Protein AF-A0A9P0L7W3-F1 (afdb_monomer)

pLDDT: mean 73.63, std 15.82, range [46.09, 94.12]

Solvent-accessible surface area (backbone atoms only — not comparable to full-atom values): 4860 Å² total; per-residue (Å²): 136,82,84,81,77,77,76,86,70,72,77,81,69,74,77,76,76,78,75,78,80,77,92,65,88,74,59,34,45,58,73,57,47,56,55,49,60,70,49,43,85,82,44,67,71,92,50,46,66,62,65,74,67,51,50,63,50,61,92,86,75,78,78,83,83,88,82,136

Secondary structure (DSSP, 8-state):
-----------------PPPPPSSPPPEEHHHHHHHHHHGGGS-GGGHHHHHTS-EETTTS-------

Structure (mmCIF, N/CA/C/O backbone):
data_AF-A0A9P0L7W3-F1
#
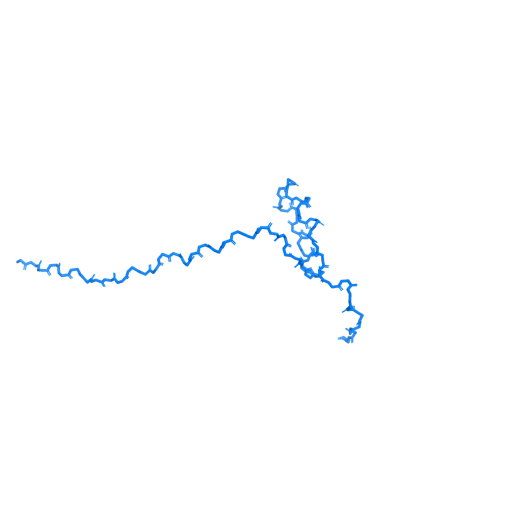_entry.id   AF-A0A9P0L7W3-F1
#
loop_
_atom_site.group_PDB
_atom_site.id
_atom_site.type_symbol
_atom_site.label_atom_id
_atom_site.label_alt_id
_atom_site.label_comp_id
_atom_site.label_asym_id
_atom_site.label_entity_id
_atom_site.label_seq_id
_atom_site.pdbx_PDB_ins_code
_atom_site.Cartn_x
_atom_site.Cartn_y
_atom_site.Cartn_z
_atom_site.occupancy
_atom_site.B_iso_or_equiv
_atom_site.auth_seq_id
_atom_site.auth_comp_id
_atom_site.auth_asym_id
_atom_site.auth_atom_id
_atom_site.pdbx_PDB_model_num
ATOM 1 N N . MET A 1 1 ? 12.658 15.856 60.688 1.00 46.09 1 MET A N 1
ATOM 2 C CA . MET A 1 1 ? 11.597 16.221 59.723 1.00 46.09 1 MET A CA 1
ATOM 3 C C . MET A 1 1 ? 12.276 16.473 58.391 1.00 46.09 1 MET A C 1
ATOM 5 O O . MET A 1 1 ? 13.083 17.386 58.314 1.00 46.09 1 MET A O 1
ATOM 9 N N . VAL A 1 2 ? 12.078 15.599 57.403 1.00 47.31 2 VAL A N 1
ATOM 10 C CA . VAL A 1 2 ? 12.763 15.707 56.106 1.00 47.31 2 VAL A CA 1
ATOM 11 C C . VAL A 1 2 ? 11.794 16.373 55.134 1.00 47.31 2 VAL A C 1
ATOM 13 O O . VAL A 1 2 ? 10.788 15.775 54.760 1.00 47.31 2 VAL A O 1
ATOM 16 N N . ASN A 1 3 ? 12.051 17.634 54.783 1.00 49.06 3 ASN A N 1
ATOM 17 C CA . ASN A 1 3 ? 11.227 18.381 53.835 1.00 49.06 3 ASN A CA 1
ATOM 18 C C . ASN A 1 3 ? 11.382 17.781 52.429 1.00 49.06 3 ASN A C 1
ATOM 20 O O . ASN A 1 3 ? 12.373 18.019 51.740 1.00 49.06 3 ASN A O 1
ATOM 24 N N . MET A 1 4 ? 10.387 17.004 51.993 1.00 61.03 4 MET A N 1
ATOM 25 C CA . MET A 1 4 ? 10.283 16.503 50.621 1.00 61.03 4 MET A CA 1
ATOM 26 C C . MET A 1 4 ? 9.796 17.622 49.690 1.00 61.03 4 MET A C 1
ATOM 28 O O . MET A 1 4 ? 8.625 17.673 49.316 1.00 61.03 4 MET A O 1
ATOM 32 N N . ASN A 1 5 ? 10.695 18.518 49.288 1.00 60.38 5 ASN A N 1
ATOM 33 C CA . ASN A 1 5 ? 10.419 19.444 48.191 1.00 60.38 5 ASN A CA 1
ATOM 34 C C . ASN A 1 5 ? 10.422 18.654 46.871 1.00 60.38 5 ASN A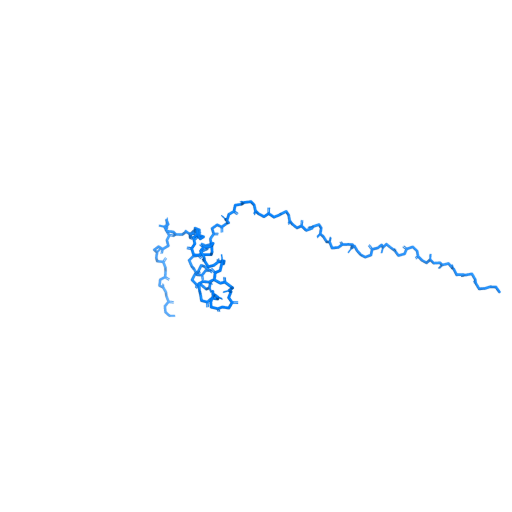 C 1
ATOM 36 O O . ASN A 1 5 ? 11.476 18.414 46.278 1.00 60.38 5 ASN A O 1
ATOM 40 N N . ARG A 1 6 ? 9.243 18.206 46.411 1.00 56.28 6 ARG A N 1
ATOM 41 C CA . ARG A 1 6 ? 9.085 17.629 45.065 1.00 56.28 6 ARG A CA 1
ATOM 42 C C . ARG A 1 6 ? 9.413 18.704 44.030 1.00 56.28 6 ARG A C 1
ATOM 44 O O . ARG A 1 6 ? 8.682 19.675 43.880 1.00 56.28 6 ARG A O 1
ATOM 51 N N . SER A 1 7 ? 10.510 18.499 43.308 1.00 61.34 7 SER A N 1
ATOM 52 C CA . SER A 1 7 ? 10.852 19.246 42.098 1.00 61.34 7 SER A CA 1
ATOM 53 C C . SER A 1 7 ? 9.670 19.238 41.120 1.00 61.34 7 SER A C 1
ATOM 55 O O . SER A 1 7 ? 9.138 18.173 40.797 1.00 61.34 7 SER A O 1
ATOM 57 N N . THR A 1 8 ? 9.273 20.413 40.627 1.00 59.56 8 THR A N 1
ATOM 58 C CA . THR A 1 8 ? 8.318 20.586 39.525 1.00 59.56 8 THR A CA 1
ATOM 59 C C . THR A 1 8 ? 8.973 20.163 38.209 1.00 59.56 8 THR A C 1
ATOM 61 O O . THR A 1 8 ? 9.283 20.979 37.340 1.00 59.56 8 THR A O 1
ATOM 64 N N . ARG A 1 9 ? 9.227 18.859 38.046 1.00 60.66 9 ARG A N 1
ATOM 65 C CA . ARG A 1 9 ? 9.597 18.312 36.738 1.00 60.66 9 ARG A CA 1
ATOM 66 C C . ARG A 1 9 ? 8.455 18.621 35.776 1.00 60.66 9 ARG A C 1
ATOM 68 O O . ARG A 1 9 ? 7.343 18.134 35.964 1.00 60.66 9 ARG A O 1
ATOM 75 N N . LYS A 1 10 ? 8.740 19.430 34.751 1.00 62.06 10 LYS A N 1
ATOM 76 C CA . LYS A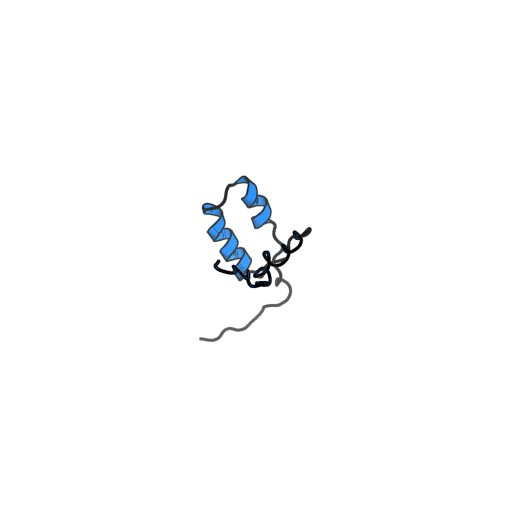 1 10 ? 7.868 19.556 33.580 1.00 62.06 10 LYS A CA 1
ATOM 77 C C . LYS A 1 10 ? 7.570 18.133 33.088 1.00 62.06 10 LYS A C 1
ATOM 79 O O . LYS A 1 10 ? 8.524 17.353 32.989 1.00 62.06 10 LYS A O 1
ATOM 84 N N . PRO A 1 11 ? 6.302 17.767 32.834 1.00 62.38 11 PRO A N 1
ATOM 85 C CA . PRO A 1 11 ? 5.990 16.454 32.293 1.00 62.38 11 PRO A CA 1
ATOM 86 C C . PRO A 1 11 ? 6.748 16.329 30.973 1.00 62.38 11 PRO A C 1
ATOM 88 O O . PRO A 1 11 ? 6.528 17.116 30.054 1.00 62.38 11 PRO A O 1
ATOM 91 N N . ILE A 1 12 ? 7.719 15.415 30.922 1.00 62.97 12 ILE A N 1
ATOM 92 C CA . ILE A 1 12 ? 8.417 15.064 29.687 1.00 62.97 12 ILE A CA 1
ATOM 93 C C . ILE A 1 12 ? 7.312 14.588 28.750 1.00 62.97 12 ILE A C 1
ATOM 95 O O . ILE A 1 12 ? 6.589 13.652 29.083 1.00 62.97 12 ILE A O 1
ATOM 99 N N . GLY A 1 13 ? 7.106 15.387 27.702 1.00 56.91 13 GLY A N 1
ATOM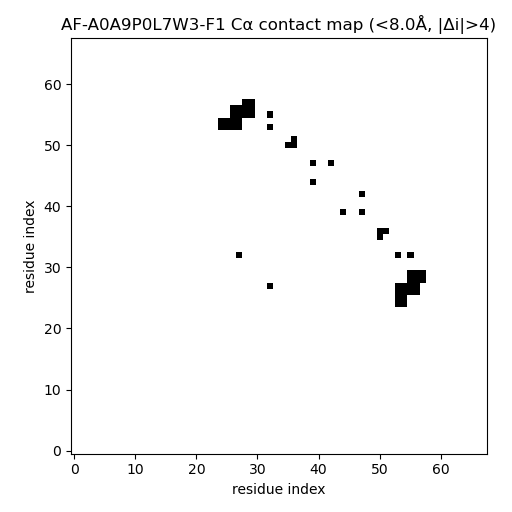 100 C CA . GLY A 1 13 ? 5.833 15.561 27.024 1.00 56.91 13 GLY A CA 1
A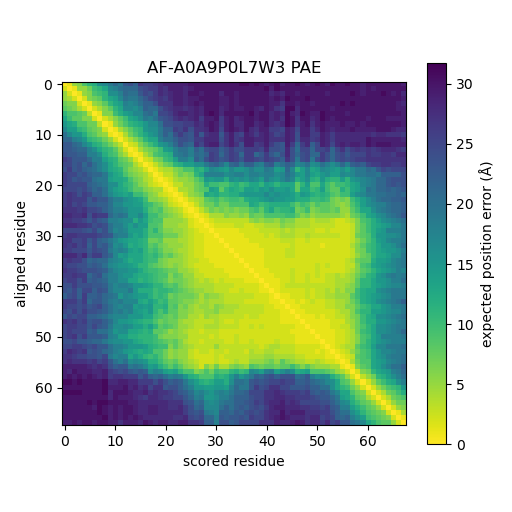TOM 101 C C . GLY A 1 13 ? 5.169 14.253 26.637 1.00 56.91 13 GLY A C 1
ATOM 102 O O . GLY A 1 13 ? 5.802 13.337 26.116 1.00 56.91 13 GLY A O 1
ATOM 103 N N . LEU A 1 14 ? 3.862 14.219 26.886 1.00 62.09 14 LEU A N 1
ATOM 104 C CA . LEU A 1 14 ? 2.921 13.329 26.222 1.00 62.09 14 LEU A CA 1
ATOM 105 C C . LEU A 1 14 ? 3.285 13.225 24.728 1.00 62.09 14 LEU A C 1
ATOM 107 O O . LEU A 1 14 ? 3.749 14.223 24.164 1.00 62.09 14 LEU A O 1
ATOM 111 N N . PRO A 1 15 ? 3.124 12.044 24.101 1.00 63.16 15 PRO A N 1
ATOM 112 C CA . PRO A 1 15 ? 3.506 11.849 22.707 1.00 63.16 15 PRO A CA 1
ATOM 113 C C . PRO A 1 15 ? 2.937 12.983 21.853 1.00 63.16 15 PRO A C 1
ATOM 115 O O . PRO A 1 15 ? 1.763 13.328 22.006 1.00 63.16 15 PRO A O 1
ATOM 118 N N . LEU A 1 16 ? 3.801 13.577 21.013 1.00 65.50 16 LEU A N 1
ATOM 119 C CA . LEU A 1 16 ? 3.428 14.573 20.005 1.00 65.50 16 LEU A CA 1
ATOM 120 C C . LEU A 1 16 ? 2.103 14.145 19.383 1.00 65.50 16 LEU A C 1
ATOM 122 O O . LEU A 1 16 ? 1.987 12.982 18.991 1.00 65.50 16 LEU A O 1
ATOM 126 N N . GLU A 1 17 ? 1.128 15.057 19.374 1.00 68.38 17 GLU A N 1
ATOM 127 C CA . GLU A 1 17 ? -0.236 14.780 18.934 1.00 68.38 17 GLU A CA 1
ATOM 128 C C . GLU A 1 17 ? -0.242 13.837 17.734 1.00 68.38 17 GLU A C 1
ATOM 130 O O . GLU A 1 17 ? 0.451 14.077 16.739 1.00 68.38 17 GLU A O 1
ATOM 135 N N . LEU A 1 18 ? -0.974 12.724 17.867 1.00 67.19 18 LEU A N 1
ATOM 136 C CA . LEU A 1 18 ? -1.063 11.728 16.809 1.00 67.19 18 LEU A CA 1
ATOM 137 C C . LEU A 1 18 ? -1.448 12.450 15.521 1.00 67.19 18 LEU A C 1
ATOM 139 O O . LEU A 1 18 ? -2.469 13.138 15.474 1.00 67.19 18 LEU A O 1
ATOM 143 N N . CYS A 1 19 ? -0.611 12.317 14.489 1.00 67.12 19 CYS A N 1
ATOM 144 C CA . CYS A 1 19 ? -0.885 12.946 13.208 1.00 67.12 19 CYS A CA 1
ATOM 145 C C . CYS A 1 19 ? -2.292 12.559 12.754 1.00 67.12 19 CYS A C 1
ATOM 147 O O . CYS A 1 19 ? -2.668 11.385 12.836 1.00 67.12 19 CYS A O 1
ATOM 149 N N . SER A 1 20 ? -3.059 13.536 12.268 1.00 70.56 20 SER A N 1
ATOM 150 C CA . SER A 1 20 ? -4.417 13.276 11.809 1.00 70.56 20 SER A CA 1
ATOM 151 C C . SER A 1 20 ? -4.409 12.150 10.767 1.00 70.56 20 SER A C 1
ATOM 153 O O . SER A 1 20 ? -3.572 12.169 9.853 1.00 70.56 20 SER A O 1
ATOM 155 N N . PRO A 1 21 ? -5.317 11.165 10.887 1.00 72.12 21 PRO A N 1
ATOM 156 C CA . PRO A 1 21 ? -5.446 10.109 9.900 1.00 72.12 21 PRO A CA 1
ATOM 157 C C . PRO A 1 21 ? -5.617 10.712 8.510 1.00 72.12 21 PRO A C 1
ATOM 159 O O . PRO A 1 21 ? -6.408 11.636 8.307 1.00 72.12 21 PRO A O 1
ATOM 162 N N . ARG A 1 22 ? -4.865 10.200 7.536 1.00 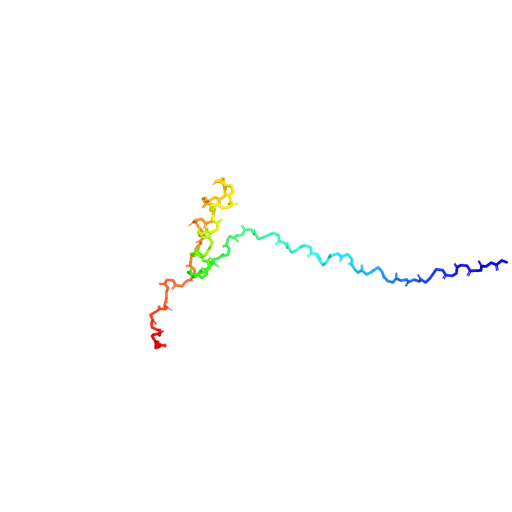67.62 22 ARG A N 1
ATOM 163 C CA . ARG A 1 22 ? -5.028 10.628 6.148 1.00 67.62 22 ARG A CA 1
ATOM 164 C C . ARG A 1 22 ? -6.380 10.139 5.642 1.00 67.62 22 ARG A C 1
ATOM 166 O O . ARG A 1 22 ? -6.663 8.950 5.718 1.00 67.62 22 ARG A O 1
ATOM 173 N N . GLN A 1 23 ? -7.187 11.058 5.118 1.00 73.62 23 GLN A N 1
ATOM 174 C CA . GLN A 1 23 ? -8.496 10.728 4.550 1.00 73.62 23 GLN A CA 1
ATOM 175 C C . GLN A 1 23 ? -8.402 10.210 3.111 1.00 73.62 23 GLN A C 1
ATOM 177 O O . GLN A 1 23 ? -9.305 9.521 2.652 1.00 73.62 23 GLN A O 1
ATOM 182 N N . THR A 1 24 ? -7.310 10.512 2.403 1.00 67.69 24 THR A N 1
ATOM 183 C CA . THR A 1 24 ? -7.094 10.082 1.019 1.00 67.69 24 THR A CA 1
ATOM 184 C C . THR A 1 24 ? -5.769 9.332 0.862 1.00 67.69 24 THR A C 1
ATOM 186 O O . THR A 1 24 ? -4.775 9.668 1.524 1.00 67.69 24 THR A O 1
ATOM 189 N N . PRO A 1 25 ? -5.722 8.298 0.001 1.00 69.94 25 PRO A N 1
ATOM 190 C CA . PRO A 1 25 ? -4.488 7.586 -0.290 1.00 69.94 25 PRO A CA 1
ATOM 191 C C . PRO A 1 25 ? -3.504 8.535 -0.979 1.00 69.94 25 PRO A C 1
ATOM 193 O O . PRO A 1 25 ? -3.788 9.118 -2.024 1.00 69.94 25 PRO A O 1
ATOM 196 N N . LYS A 1 26 ? -2.322 8.704 -0.379 1.00 79.31 26 LYS A N 1
ATOM 197 C CA . LYS A 1 26 ? -1.223 9.437 -1.010 1.00 79.31 26 LYS A CA 1
ATOM 198 C C . LYS A 1 26 ? -0.596 8.524 -2.053 1.00 79.31 26 LYS A C 1
ATOM 200 O O . LYS A 1 26 ? -0.202 7.412 -1.709 1.00 79.31 26 LYS A O 1
ATOM 205 N N . GLY A 1 27 ? -0.470 9.010 -3.284 1.00 82.19 27 GLY A N 1
ATOM 206 C CA . GLY A 1 27 ? 0.216 8.251 -4.318 1.00 82.19 27 GLY A CA 1
ATOM 207 C C . GLY A 1 27 ? 1.663 7.928 -3.937 1.00 82.19 27 GLY A C 1
ATOM 208 O O . GLY A 1 27 ? 2.320 8.678 -3.204 1.00 82.19 27 GLY A O 1
ATOM 209 N N . LEU A 1 28 ? 2.143 6.781 -4.402 1.00 86.12 28 LEU A N 1
ATOM 210 C CA . LEU A 1 28 ? 3.492 6.277 -4.145 1.00 86.12 28 LEU A CA 1
ATOM 211 C C . LEU A 1 28 ? 4.324 6.357 -5.421 1.00 86.12 28 LEU A C 1
ATOM 213 O O . LEU A 1 28 ? 3.786 6.251 -6.513 1.00 86.12 28 LEU A O 1
ATOM 217 N N . SER A 1 29 ? 5.643 6.512 -5.307 1.00 87.94 29 SER A N 1
ATOM 218 C CA . SER A 1 29 ? 6.512 6.295 -6.468 1.00 87.94 29 SER A CA 1
ATOM 219 C C . SER A 1 29 ? 6.492 4.819 -6.873 1.00 87.94 29 SER A C 1
ATOM 221 O O . SER A 1 29 ? 6.275 3.954 -6.018 1.00 87.94 29 SER A O 1
ATOM 223 N N . LYS A 1 30 ? 6.782 4.518 -8.145 1.00 87.00 30 LYS A N 1
ATOM 224 C CA . LYS A 1 30 ? 6.791 3.144 -8.682 1.00 87.00 30 LYS A CA 1
ATOM 225 C C . LYS A 1 30 ? 7.602 2.179 -7.812 1.00 87.00 30 LYS A C 1
ATOM 227 O O . LYS A 1 30 ? 7.062 1.204 -7.309 1.00 87.00 30 LYS A O 1
ATOM 232 N N . LYS A 1 31 ? 8.845 2.543 -7.472 1.00 89.75 31 LYS A N 1
ATOM 233 C CA . LYS A 1 31 ? 9.720 1.742 -6.593 1.00 89.75 31 LYS A CA 1
ATOM 234 C C . LYS A 1 31 ? 9.097 1.425 -5.226 1.00 89.75 31 LYS A C 1
ATOM 236 O O . LYS A 1 31 ? 9.266 0.325 -4.709 1.00 89.75 31 LYS A O 1
ATOM 241 N N . LYS A 1 32 ? 8.389 2.385 -4.617 1.00 90.12 32 LYS A N 1
ATOM 242 C CA . LYS A 1 32 ? 7.723 2.184 -3.316 1.00 90.12 32 LYS A CA 1
ATOM 243 C C . LYS A 1 32 ? 6.481 1.313 -3.451 1.00 90.12 32 LYS A C 1
ATOM 245 O O . LYS A 1 32 ? 6.218 0.514 -2.559 1.00 90.12 32 LYS A O 1
ATOM 250 N N . HIS A 1 33 ? 5.740 1.476 -4.541 1.00 91.75 33 HIS A N 1
ATOM 251 C CA . HIS A 1 33 ? 4.585 0.648 -4.852 1.00 91.75 33 HIS A CA 1
ATOM 252 C C . HIS A 1 33 ? 4.996 -0.812 -5.095 1.00 91.75 33 HIS A C 1
ATOM 254 O O . HIS A 1 33 ? 4.449 -1.712 -4.469 1.00 91.75 33 HIS A O 1
ATOM 260 N N . ASP A 1 34 ? 6.028 -1.055 -5.900 1.00 90.75 34 ASP A N 1
ATOM 261 C CA . ASP A 1 34 ? 6.505 -2.413 -6.187 1.00 90.75 34 ASP A CA 1
ATOM 262 C C . ASP A 1 34 ? 7.015 -3.108 -4.917 1.00 90.75 34 ASP A C 1
ATOM 264 O O . ASP A 1 34 ? 6.670 -4.256 -4.638 1.00 90.75 34 ASP A O 1
ATOM 268 N N . HIS A 1 35 ? 7.759 -2.379 -4.078 1.00 93.31 35 HIS A N 1
ATOM 269 C CA . HIS A 1 35 ? 8.200 -2.896 -2.785 1.00 93.31 35 HIS A CA 1
ATOM 270 C C . HIS A 1 35 ? 7.020 -3.220 -1.854 1.00 93.31 35 HIS A C 1
ATOM 272 O O . HIS A 1 35 ? 7.031 -4.237 -1.165 1.00 93.31 35 HIS A O 1
ATOM 278 N N . LEU A 1 36 ? 5.976 -2.385 -1.850 1.00 91.25 36 LEU A N 1
ATOM 279 C CA . LEU A 1 36 ? 4.754 -2.633 -1.087 1.00 91.25 36 LEU A CA 1
ATOM 280 C C . LEU A 1 36 ? 4.058 -3.921 -1.546 1.00 91.25 36 LEU A C 1
ATOM 282 O O . LEU A 1 36 ? 3.643 -4.710 -0.699 1.00 91.25 36 LEU A O 1
ATOM 286 N N . LEU A 1 37 ? 3.981 -4.169 -2.858 1.00 91.75 37 LEU A N 1
ATOM 287 C CA . LEU A 1 37 ? 3.396 -5.399 -3.399 1.00 91.75 37 LEU A CA 1
ATOM 288 C C . LEU A 1 37 ? 4.142 -6.655 -2.924 1.00 91.75 37 LEU A C 1
ATOM 290 O O . LEU A 1 37 ? 3.501 -7.648 -2.583 1.00 91.75 37 LEU A O 1
ATOM 294 N N . MET A 1 38 ? 5.474 -6.605 -2.821 1.00 94.00 38 MET A N 1
ATOM 295 C CA . MET A 1 38 ? 6.274 -7.720 -2.287 1.00 94.00 38 MET A CA 1
ATOM 296 C C . MET A 1 38 ? 5.982 -8.023 -0.810 1.00 94.00 38 MET A C 1
ATOM 298 O O . MET A 1 38 ? 6.096 -9.170 -0.365 1.00 94.00 38 MET A O 1
ATOM 302 N N . LEU A 1 39 ? 5.610 -7.001 -0.037 1.00 92.94 39 LEU A N 1
ATOM 303 C CA . LEU A 1 39 ? 5.295 -7.133 1.385 1.00 92.94 39 LEU A CA 1
ATOM 304 C C . LEU A 1 39 ? 3.871 -7.652 1.638 1.00 92.94 39 LEU A C 1
ATOM 306 O O . LEU A 1 39 ? 3.582 -8.094 2.751 1.00 92.94 39 LEU A O 1
ATOM 310 N N . LEU A 1 40 ? 2.995 -7.669 0.624 1.00 91.31 40 LEU A N 1
ATOM 311 C CA . LEU A 1 40 ? 1.599 -8.095 0.785 1.00 91.31 40 LEU A CA 1
ATOM 312 C C . LEU A 1 40 ? 1.449 -9.525 1.297 1.00 91.31 40 LEU A C 1
ATOM 314 O O . LEU A 1 40 ? 0.508 -9.794 2.034 1.00 91.31 40 LEU A O 1
ATOM 318 N N . GLN A 1 41 ? 2.392 -10.418 0.995 1.00 92.94 41 GLN A N 1
ATOM 319 C CA . GLN A 1 41 ? 2.382 -11.792 1.513 1.00 92.94 41 GLN A CA 1
ATOM 320 C C . GLN A 1 41 ? 2.352 -11.865 3.054 1.00 92.94 41 GLN A C 1
ATOM 322 O O . GLN A 1 41 ? 1.864 -12.838 3.617 1.00 92.94 41 GLN A O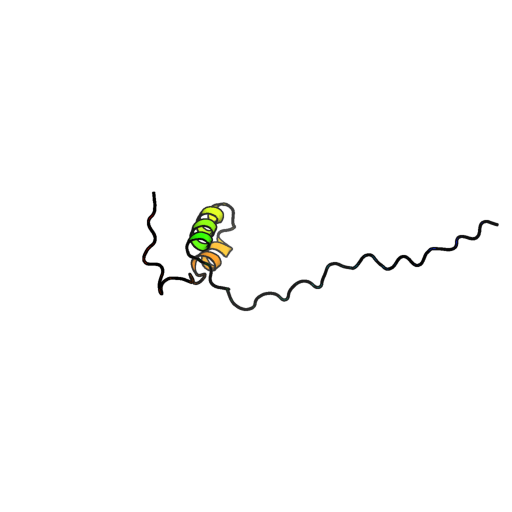 1
ATOM 327 N N . TRP A 1 42 ? 2.851 -10.828 3.736 1.00 94.12 42 TRP A N 1
ATOM 328 C CA . TRP A 1 42 ? 2.884 -10.727 5.200 1.00 94.12 42 TRP A CA 1
ATOM 329 C C . TRP A 1 42 ? 1.684 -9.971 5.776 1.00 94.12 42 TRP A C 1
ATOM 331 O O . TRP A 1 42 ? 1.592 -9.766 6.985 1.00 94.12 42 TRP A O 1
ATOM 341 N N . THR A 1 43 ? 0.778 -9.516 4.912 1.00 87.81 43 THR A N 1
ATOM 342 C CA . THR A 1 43 ? -0.357 -8.666 5.267 1.00 87.81 43 THR A CA 1
ATOM 343 C C . THR A 1 43 ? -1.652 -9.460 5.087 1.00 87.81 43 THR A C 1
ATOM 345 O O . THR A 1 43 ? -1.754 -10.214 4.119 1.00 87.81 43 THR A O 1
ATOM 348 N N . PRO A 1 44 ? -2.668 -9.307 5.957 1.00 92.81 44 PRO A N 1
ATOM 349 C CA . PRO A 1 44 ? -3.951 -9.975 5.755 1.00 92.81 44 PRO A CA 1
ATOM 350 C C . PRO A 1 44 ? -4.581 -9.615 4.404 1.00 92.81 44 PRO A C 1
ATOM 352 O O . PRO A 1 44 ? -4.568 -8.448 4.003 1.00 92.81 44 PRO A O 1
ATOM 355 N N . GLU A 1 45 ? -5.180 -10.604 3.736 1.00 91.12 45 GLU A N 1
ATOM 356 C CA . GLU A 1 45 ? -5.756 -10.463 2.388 1.00 91.12 45 GLU A CA 1
ATOM 357 C C . GLU A 1 45 ? -6.798 -9.343 2.287 1.00 91.12 45 GLU A C 1
ATOM 359 O O . GLU A 1 45 ? -6.870 -8.655 1.271 1.00 91.12 45 GLU A O 1
ATOM 364 N N . ALA A 1 46 ? -7.532 -9.083 3.375 1.00 90.38 46 ALA A N 1
ATOM 365 C CA . ALA A 1 46 ? -8.515 -8.003 3.467 1.00 90.38 46 ALA A CA 1
ATOM 366 C C . ALA A 1 46 ? -7.944 -6.607 3.137 1.00 90.38 46 ALA A C 1
ATOM 368 O O . ALA A 1 46 ? -8.693 -5.716 2.747 1.00 90.38 46 ALA A O 1
ATOM 369 N N . PHE A 1 47 ? -6.629 -6.403 3.274 1.00 85.69 47 PHE A N 1
ATOM 370 C CA . PHE A 1 47 ? -5.973 -5.127 2.972 1.00 85.69 47 PHE A CA 1
ATOM 371 C C . PHE A 1 47 ? -5.281 -5.099 1.605 1.00 85.69 47 PHE A C 1
ATOM 373 O O . PHE A 1 47 ? -4.816 -4.044 1.175 1.00 85.69 47 PHE A O 1
ATOM 380 N N . HIS A 1 48 ? -5.193 -6.232 0.902 1.00 91.12 48 HIS A N 1
ATOM 381 C CA . HIS A 1 48 ? -4.455 -6.310 -0.363 1.00 91.12 48 HIS A CA 1
ATOM 382 C C . HIS A 1 48 ? -5.070 -5.416 -1.432 1.00 91.12 48 HIS A C 1
ATOM 384 O O . HIS A 1 48 ? -4.338 -4.751 -2.159 1.00 91.12 48 HI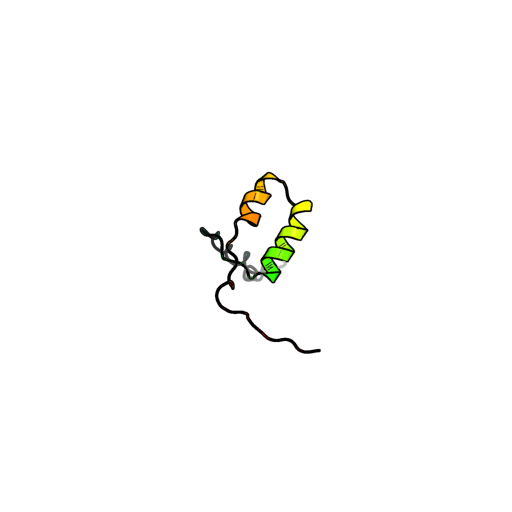S A O 1
ATOM 390 N N . GLU A 1 49 ? -6.400 -5.381 -1.512 1.00 90.06 49 GLU A N 1
ATOM 391 C CA . GLU A 1 49 ? -7.123 -4.546 -2.474 1.00 90.06 49 GLU A CA 1
ATOM 392 C C . GLU A 1 49 ? -6.808 -3.060 -2.273 1.00 90.06 49 GLU A C 1
ATOM 394 O O . GLU A 1 49 ? -6.522 -2.351 -3.236 1.00 90.06 49 GLU A O 1
ATOM 399 N N . PHE A 1 50 ? -6.758 -2.605 -1.018 1.00 88.31 50 PHE A N 1
ATOM 400 C CA . PHE A 1 50 ? -6.393 -1.228 -0.698 1.00 88.31 50 PHE A CA 1
ATOM 401 C C . PHE A 1 50 ? -5.002 -0.876 -1.233 1.00 88.31 50 PHE A C 1
ATOM 403 O O . PHE A 1 50 ? -4.840 0.132 -1.916 1.00 88.31 50 PHE A O 1
ATOM 410 N N . TYR A 1 51 ? -4.002 -1.714 -0.952 1.00 87.75 51 TYR A N 1
ATOM 411 C CA . TYR A 1 51 ? -2.615 -1.442 -1.329 1.00 87.75 51 TYR A CA 1
ATOM 412 C C . TYR A 1 51 ? -2.352 -1.572 -2.834 1.00 87.75 51 TYR A C 1
ATOM 414 O O . TYR A 1 51 ? -1.558 -0.799 -3.365 1.00 87.75 51 TYR A O 1
ATOM 422 N N . LYS A 1 52 ? -3.034 -2.497 -3.523 1.00 89.31 52 LYS A N 1
ATOM 423 C CA . LYS A 1 52 ? -2.940 -2.671 -4.984 1.00 89.31 52 LYS A CA 1
ATOM 424 C C . LYS A 1 52 ? -3.522 -1.491 -5.766 1.00 89.31 52 LYS A C 1
ATOM 426 O O . LYS A 1 52 ? -3.094 -1.241 -6.886 1.00 89.31 52 LYS A O 1
ATOM 431 N N . ASN A 1 53 ? -4.479 -0.776 -5.179 1.00 88.25 53 ASN A N 1
ATOM 432 C CA . ASN A 1 53 ? -5.167 0.347 -5.815 1.00 88.25 53 ASN A CA 1
ATOM 433 C C . ASN A 1 53 ? -4.557 1.717 -5.458 1.00 88.25 53 ASN A C 1
ATOM 435 O O . ASN A 1 53 ? -5.149 2.755 -5.762 1.00 88.25 53 ASN A O 1
ATOM 439 N N . ILE A 1 54 ? -3.390 1.759 -4.800 1.00 87.38 54 ILE A N 1
ATOM 440 C CA . ILE A 1 54 ? -2.725 3.029 -4.487 1.00 87.38 54 ILE A CA 1
ATOM 441 C C . ILE A 1 54 ? -2.177 3.650 -5.782 1.00 87.38 54 ILE A C 1
ATOM 443 O O . ILE A 1 54 ? -1.409 2.999 -6.489 1.00 87.38 54 ILE A O 1
ATOM 447 N N . PRO A 1 55 ? -2.501 4.921 -6.090 1.00 87.81 55 PRO A N 1
ATOM 448 C CA . PRO A 1 55 ? -2.050 5.550 -7.324 1.00 87.81 55 PRO A CA 1
ATOM 449 C C . PRO A 1 55 ? -0.522 5.669 -7.366 1.00 87.81 55 PRO A C 1
ATOM 451 O O . PRO A 1 55 ? 0.109 6.123 -6.407 1.00 87.81 55 PRO A O 1
ATOM 454 N N . VAL A 1 56 ? 0.077 5.297 -8.497 1.00 87.69 56 VAL A N 1
ATOM 455 C CA . VAL A 1 56 ? 1.518 5.432 -8.721 1.00 87.69 56 VAL A CA 1
ATOM 456 C C . VAL A 1 56 ? 1.813 6.814 -9.308 1.00 87.69 56 VAL A C 1
ATOM 458 O O . VAL A 1 56 ? 1.399 7.136 -10.418 1.00 87.69 56 VAL A O 1
ATOM 461 N N . LEU A 1 57 ? 2.530 7.648 -8.557 1.00 79.81 57 LEU A N 1
ATOM 462 C CA . LEU A 1 57 ? 3.043 8.936 -9.021 1.00 79.81 57 LEU A CA 1
ATOM 463 C C . LEU A 1 57 ? 4.271 8.681 -9.905 1.00 79.81 57 LEU A C 1
ATOM 465 O O . LEU A 1 57 ? 5.249 8.106 -9.425 1.00 79.81 57 LEU A O 1
ATOM 469 N N . GLY A 1 58 ? 4.219 9.103 -11.172 1.00 63.56 58 GLY A N 1
ATOM 470 C CA . GLY A 1 58 ? 5.376 9.053 -12.076 1.00 63.56 58 GLY A CA 1
ATOM 471 C C . GLY A 1 58 ? 5.134 8.511 -13.487 1.00 63.56 58 GLY A C 1
ATOM 472 O O . GLY A 1 58 ? 6.065 8.513 -14.273 1.00 63.56 58 GLY A O 1
ATOM 473 N N . GLN A 1 59 ? 3.915 8.115 -13.879 1.00 53.44 59 GLN A N 1
ATOM 474 C CA . GLN A 1 59 ? 3.652 7.769 -15.293 1.00 53.44 59 GLN A CA 1
ATOM 475 C C . GLN A 1 59 ? 3.727 8.969 -16.266 1.00 53.44 59 GLN A C 1
ATOM 477 O O . GLN A 1 59 ? 3.459 8.797 -17.449 1.00 53.44 59 GLN A O 1
ATOM 482 N N . GLN A 1 60 ? 4.094 10.170 -15.801 1.00 47.56 60 GLN A N 1
ATOM 483 C CA . GLN A 1 60 ? 4.149 11.385 -16.621 1.00 47.56 60 GLN A CA 1
ATOM 484 C C . GLN A 1 60 ? 5.563 11.967 -16.817 1.00 47.56 60 GLN A C 1
ATOM 486 O O . GLN A 1 60 ? 5.685 13.149 -17.121 1.00 47.56 60 GLN A O 1
ATOM 491 N N . GLY A 1 61 ? 6.618 11.154 -16.696 1.00 50.25 61 GLY A N 1
ATOM 492 C CA . GLY A 1 61 ? 7.956 11.535 -17.171 1.00 50.25 61 GLY A CA 1
ATOM 493 C C . GLY A 1 61 ? 9.084 11.029 -16.287 1.00 50.25 61 GLY A C 1
ATOM 494 O O . GLY A 1 61 ? 9.564 11.771 -15.443 1.00 50.25 61 GLY A O 1
ATOM 495 N N . ASP A 1 62 ? 9.484 9.782 -16.496 1.00 48.25 62 ASP A N 1
ATOM 496 C CA . ASP A 1 62 ? 10.809 9.291 -16.105 1.00 48.25 62 ASP A CA 1
ATOM 497 C C . ASP A 1 62 ? 11.237 8.328 -17.228 1.00 48.25 62 ASP A C 1
ATOM 499 O O . ASP A 1 62 ? 11.291 7.110 -17.061 1.00 48.25 62 ASP A O 1
ATOM 503 N N . ASP A 1 63 ? 11.325 8.903 -18.434 1.00 53.56 63 ASP A N 1
ATOM 504 C CA . ASP A 1 63 ? 12.252 8.433 -19.464 1.00 53.56 63 ASP A CA 1
ATOM 505 C C . ASP A 1 63 ? 13.632 8.959 -19.046 1.00 53.56 63 ASP A C 1
ATOM 507 O O . ASP A 1 63 ? 13.755 10.145 -18.734 1.00 53.56 63 ASP A O 1
ATOM 511 N N . ASP A 1 64 ? 14.605 8.053 -19.070 1.00 53.25 64 ASP A N 1
ATOM 512 C CA . ASP A 1 64 ? 16.057 8.247 -19.040 1.00 53.25 64 ASP A CA 1
ATOM 513 C C . ASP A 1 64 ? 16.711 8.860 -17.786 1.00 53.25 64 ASP A C 1
ATOM 515 O O . ASP A 1 64 ? 16.650 10.054 -17.518 1.0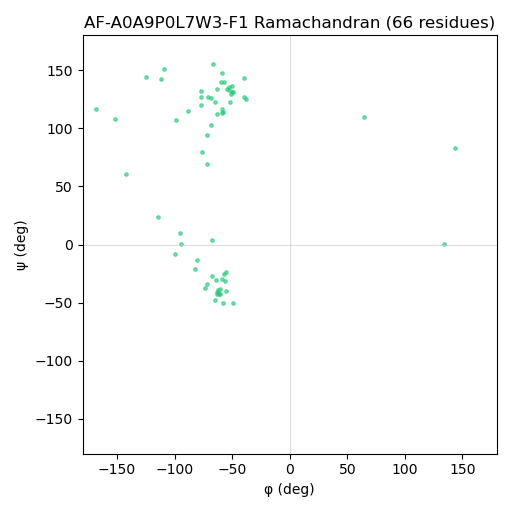0 53.25 64 ASP A O 1
ATOM 519 N N . ASP A 1 65 ? 17.442 8.005 -17.063 1.00 54.34 65 ASP A N 1
ATOM 520 C CA . ASP A 1 65 ? 18.909 8.041 -17.153 1.00 54.34 65 ASP A CA 1
ATOM 521 C C . ASP A 1 65 ? 19.480 6.636 -16.854 1.00 54.34 65 ASP A C 1
ATOM 523 O O . ASP A 1 65 ? 19.436 6.134 -15.724 1.00 54.34 65 ASP A O 1
ATOM 527 N N . ASP A 1 66 ? 19.975 5.995 -17.917 1.00 63.94 66 ASP A N 1
ATOM 528 C CA . ASP A 1 66 ? 21.049 5.000 -17.873 1.00 63.94 66 ASP A CA 1
ATOM 529 C C . ASP A 1 66 ? 22.318 5.655 -17.292 1.00 63.94 66 ASP A C 1
ATOM 531 O O . ASP A 1 66 ? 22.642 6.772 -17.677 1.00 63.94 66 ASP A O 1
ATOM 535 N N . ASP A 1 67 ? 23.069 4.953 -16.436 1.00 55.94 67 ASP A N 1
ATOM 536 C CA . ASP A 1 67 ? 24.544 4.972 -16.480 1.00 55.94 67 ASP A CA 1
ATOM 537 C C . ASP A 1 67 ? 25.153 3.859 -15.586 1.00 55.94 67 ASP A C 1
ATOM 539 O O . ASP A 1 67 ? 24.958 3.846 -14.368 1.00 55.94 67 ASP A O 1
ATOM 543 N N . ASP A 1 68 ? 25.848 2.942 -16.280 1.00 49.69 68 ASP A N 1
ATOM 544 C CA . ASP A 1 68 ? 26.920 1.961 -15.944 1.00 49.69 68 ASP A CA 1
ATOM 545 C C . ASP A 1 68 ? 26.901 1.152 -14.618 1.00 49.69 68 ASP A C 1
ATOM 547 O O . ASP A 1 68 ? 27.262 1.678 -13.536 1.00 49.69 68 ASP A O 1
#

Foldseek 3Di:
DDDPPPPPPDPPDDPDPDPPDDPDQDAAAPVVLVVVLVCCVVPPPVCNVVSPPRHHPDPPDDDDDDDD

Radius of gyration: 23.64 Å; Cα contacts (8 Å, |Δi|>4): 27; chains: 1; bounding box: 35×32×79 Å

Organism: Acanthoscelides obtectus (NCBI:txid200917)

Mean predicted aligned error: 15.22 Å

Sequence (68 aa):
MVNMNRSTRKPIGLPLELCSPRQTPKGLSKKKHDHLLMLLQWTPEAFHEFYKNIPVLGQQGDDDDDDD